Protein AF-A0A4V6IMB2-F1 (afdb_monomer_lite)

Sequence (142 aa):
MDRNLMRKVILVVGMHRSGTSAITGTMVQLGLGAPLTLMPSNNENERGYWESLRISVLHDELLAAAGSSWRDWRAFDRTWHHSVCGNAFRTRAKLLFGEEFGEAELFCLQGPAPVSNHTFLGGGVRGNANRSSGRHSHPLAA

Radius of gyration: 23.19 Å; chains: 1; bounding box: 43×49×87 Å

Foldseek 3Di:
DDDPQPAAEDEQADPPPPCSQVVQVVVVVVPAFAFPAFAQDDPVGNPGGSAHPVQQVLVQVLQVVQVHGLADQDDRDPCCCVDPSVVVSVVVVVVSCCNTRPPGSYHYHHDDHHRNDDDPPPDDDDDDDDDDDDDDDDDDDD

pLDDT: mean 76.85, std 21.12, range [30.09, 95.75]

Secondary structure (DSSP, 8-state):
-------EEEEE--STTSSHHHHHHHHHHTT-B--SSBPPPBTTBTT--SSBHHHHHHHHHHHHHTT--TT--SPP-TTGGGSHHHHHHHHHHHHHHHHHHTT-SEEEEEPPPPP---------------------------

Organism: Methylocella tundrae (NCBI:txid227605)

Structure (mmCIF, N/CA/C/O backbone):
data_AF-A0A4V6IMB2-F1
#
_entry.id   AF-A0A4V6IMB2-F1
#
loop_
_atom_site.group_PDB
_atom_site.id
_atom_site.type_symbol
_atom_site.label_atom_id
_atom_site.label_alt_id
_atom_site.label_comp_id
_atom_site.label_asym_id
_atom_site.label_entity_id
_atom_site.label_seq_id
_atom_site.pdbx_PDB_ins_code
_atom_site.Cartn_x
_atom_site.Cartn_y
_atom_site.Cartn_z
_atom_site.occupancy
_atom_site.B_iso_or_equiv
_atom_site.auth_seq_id
_atom_site.auth_comp_id
_atom_site.auth_asym_id
_atom_site.auth_atom_id
_atom_site.pdbx_PDB_model_num
ATOM 1 N N . MET A 1 1 ? 10.986 -9.439 28.735 1.00 36.31 1 MET A N 1
ATOM 2 C CA . MET A 1 1 ? 10.557 -10.492 27.791 1.00 36.31 1 MET A CA 1
ATOM 3 C C . MET A 1 1 ? 10.454 -9.849 26.423 1.00 36.31 1 MET A C 1
ATOM 5 O O . MET A 1 1 ? 9.470 -9.175 26.156 1.00 36.31 1 MET A O 1
ATOM 9 N N . ASP A 1 2 ? 11.505 -9.971 25.618 1.00 44.59 2 ASP A N 1
ATOM 10 C CA . ASP A 1 2 ? 11.549 -9.413 24.268 1.00 44.59 2 ASP A CA 1
ATOM 11 C C . ASP A 1 2 ? 10.860 -10.398 23.318 1.00 44.59 2 ASP A C 1
ATOM 13 O O . ASP A 1 2 ? 11.416 -11.424 22.918 1.00 44.59 2 ASP A O 1
ATOM 17 N N . ARG A 1 3 ? 9.566 -10.174 23.090 1.00 48.72 3 ARG A N 1
ATOM 18 C CA . ARG A 1 3 ? 8.792 -10.955 22.133 1.00 48.72 3 ARG A CA 1
ATOM 19 C C . ARG A 1 3 ? 9.125 -10.347 20.780 1.00 48.72 3 ARG A C 1
ATOM 21 O O . ARG A 1 3 ? 8.660 -9.252 20.495 1.00 48.72 3 ARG A O 1
ATOM 28 N N . ASN A 1 4 ? 9.921 -11.047 19.972 1.00 48.88 4 ASN A N 1
ATOM 29 C CA . ASN A 1 4 ? 10.115 -10.729 18.558 1.00 48.88 4 ASN A CA 1
ATOM 30 C C . ASN A 1 4 ? 8.742 -10.797 17.869 1.00 48.88 4 ASN A C 1
ATOM 32 O O . ASN A 1 4 ? 8.267 -11.858 17.457 1.00 48.88 4 ASN A O 1
ATOM 36 N N . LEU A 1 5 ? 8.035 -9.675 17.912 1.00 56.56 5 LEU A N 1
ATOM 37 C CA . LEU A 1 5 ? 6.632 -9.560 17.581 1.00 56.56 5 LEU A CA 1
ATOM 38 C C . LEU A 1 5 ? 6.529 -9.520 16.067 1.00 56.56 5 LEU A C 1
ATOM 40 O O . LEU A 1 5 ? 6.642 -8.478 15.426 1.00 56.56 5 LEU A O 1
ATOM 44 N N . MET A 1 6 ? 6.343 -10.703 15.492 1.00 73.31 6 MET A N 1
ATOM 45 C CA . MET A 1 6 ? 5.937 -10.851 14.103 1.00 73.31 6 MET A CA 1
ATOM 46 C C . MET A 1 6 ? 4.593 -10.133 13.932 1.00 73.31 6 MET A C 1
ATOM 48 O O . MET A 1 6 ? 3.544 -10.693 14.256 1.00 73.31 6 MET A O 1
ATOM 52 N N . ARG A 1 7 ? 4.633 -8.877 13.469 1.00 84.44 7 ARG A N 1
ATOM 53 C CA . ARG A 1 7 ? 3.434 -8.099 13.140 1.00 84.44 7 ARG A CA 1
ATOM 54 C C . ARG A 1 7 ? 2.657 -8.824 12.045 1.00 84.44 7 ARG A C 1
ATOM 56 O O . ARG A 1 7 ? 3.244 -9.287 11.064 1.00 84.44 7 ARG A O 1
ATOM 63 N N . LYS A 1 8 ? 1.343 -8.941 12.219 1.00 89.75 8 LYS A N 1
ATOM 64 C CA . LYS A 1 8 ? 0.457 -9.620 11.267 1.00 89.75 8 LYS A CA 1
ATOM 65 C C . LYS A 1 8 ? -0.288 -8.590 10.428 1.00 89.75 8 LYS A C 1
ATOM 67 O O . LYS A 1 8 ? -0.763 -7.585 10.946 1.00 89.75 8 LYS A O 1
ATOM 72 N N . VAL A 1 9 ? -0.429 -8.882 9.140 1.00 90.31 9 VAL A N 1
ATOM 73 C CA . VAL A 1 9 ? -1.213 -8.071 8.207 1.00 90.31 9 VAL A CA 1
ATOM 74 C C . VAL A 1 9 ? -2.356 -8.901 7.641 1.00 90.31 9 VAL A C 1
ATOM 76 O O . VAL A 1 9 ? -2.150 -10.044 7.230 1.00 90.31 9 VAL A O 1
ATOM 79 N N . ILE A 1 10 ? -3.552 -8.319 7.597 1.00 90.44 10 ILE A N 1
ATOM 80 C CA . ILE A 1 10 ? -4.631 -8.799 6.737 1.00 90.44 10 ILE A CA 1
ATOM 81 C C . ILE A 1 10 ? -4.583 -7.979 5.454 1.00 90.44 10 ILE A C 1
ATOM 83 O O . ILE A 1 10 ? -4.813 -6.771 5.468 1.00 90.44 10 ILE A O 1
ATOM 87 N N . LEU A 1 11 ? -4.243 -8.639 4.350 1.00 90.06 11 LEU A N 1
ATOM 88 C CA . LEU A 1 11 ? -4.208 -8.017 3.035 1.00 90.06 11 LEU A CA 1
ATOM 89 C C . LEU A 1 11 ? -5.543 -8.260 2.324 1.00 90.06 11 LEU A C 1
ATOM 91 O O . LEU A 1 11 ? -5.892 -9.400 2.020 1.00 90.06 11 LEU A O 1
ATOM 95 N N . VAL A 1 12 ? -6.271 -7.183 2.044 1.00 88.81 12 VAL A N 1
ATOM 96 C CA . VAL A 1 12 ? -7.528 -7.212 1.291 1.00 88.81 12 VAL A CA 1
ATOM 97 C C . VAL A 1 12 ? -7.224 -6.801 -0.146 1.00 88.81 12 VAL A C 1
ATOM 99 O O . VAL A 1 12 ? -6.946 -5.634 -0.409 1.00 88.81 12 VAL A O 1
ATOM 102 N N . VAL A 1 13 ? -7.259 -7.757 -1.078 1.00 85.56 13 VAL A N 1
ATOM 103 C CA . VAL A 1 13 ? -6.995 -7.524 -2.510 1.00 85.56 13 VAL A CA 1
ATOM 104 C C . VAL A 1 13 ? -8.238 -7.856 -3.320 1.00 85.56 13 VAL A C 1
ATOM 106 O O . VAL A 1 13 ? -8.881 -8.880 -3.096 1.00 85.56 13 VAL A O 1
ATOM 109 N N . GLY A 1 14 ? -8.558 -7.011 -4.291 1.00 78.06 14 GLY A N 1
ATOM 110 C CA . GLY A 1 14 ? -9.627 -7.248 -5.251 1.00 78.06 14 GLY A CA 1
ATOM 111 C C . GLY A 1 14 ? -9.602 -6.201 -6.356 1.00 78.06 14 GLY A C 1
ATOM 112 O O . GLY A 1 14 ? -9.015 -5.132 -6.197 1.00 78.06 14 GLY A O 1
ATOM 113 N N . MET A 1 15 ? -10.211 -6.522 -7.495 1.00 74.31 15 MET A N 1
ATOM 114 C CA . MET A 1 15 ? -10.398 -5.551 -8.575 1.00 74.31 15 MET A CA 1
ATOM 115 C C . MET A 1 15 ? -11.463 -4.513 -8.189 1.00 74.31 15 MET A C 1
ATOM 117 O O . MET A 1 15 ? -12.284 -4.758 -7.304 1.00 74.31 15 MET A O 1
ATOM 121 N N . HIS A 1 16 ? -11.455 -3.355 -8.860 1.00 67.75 16 HIS A N 1
ATOM 122 C CA . HIS A 1 16 ? -12.421 -2.271 -8.646 1.00 67.75 16 HIS A CA 1
ATOM 123 C C . HIS A 1 16 ? -13.841 -2.793 -8.387 1.00 67.75 16 HIS A C 1
ATOM 125 O O . HIS A 1 16 ? -14.348 -3.637 -9.123 1.00 67.75 16 HIS A O 1
ATOM 131 N N . ARG A 1 17 ? -14.497 -2.232 -7.361 1.00 66.94 17 ARG A N 1
ATOM 132 C CA . ARG A 1 17 ? -15.910 -2.489 -7.023 1.00 66.94 17 ARG A CA 1
ATOM 133 C C . ARG A 1 17 ? -16.203 -3.903 -6.500 1.00 66.94 17 ARG A C 1
ATOM 135 O O . ARG A 1 17 ? -17.368 -4.254 -6.362 1.00 66.94 17 ARG A O 1
ATOM 142 N N . SER A 1 18 ? -15.191 -4.673 -6.101 1.00 75.88 18 SER A N 1
ATOM 143 C CA . SER A 1 18 ? -15.370 -5.986 -5.457 1.00 75.88 18 SER A CA 1
ATOM 144 C C . SER A 1 18 ? -15.736 -5.923 -3.963 1.00 75.88 18 SER A C 1
ATOM 146 O O . SER A 1 18 ? -15.676 -6.938 -3.274 1.00 75.88 18 SER A O 1
ATOM 148 N N . GLY A 1 19 ? -16.057 -4.740 -3.426 1.00 81.50 19 GLY A N 1
ATOM 149 C CA . GLY A 1 19 ? -16.379 -4.554 -2.005 1.00 81.50 19 GLY A CA 1
ATOM 150 C C . GLY A 1 19 ? -15.170 -4.518 -1.060 1.00 81.50 19 GLY A C 1
ATOM 151 O O . GLY A 1 19 ? -15.361 -4.534 0.154 1.00 81.50 19 GLY A O 1
ATOM 152 N N . THR A 1 20 ? -13.939 -4.423 -1.579 1.00 86.25 20 THR A N 1
ATOM 153 C CA . THR A 1 20 ? -12.705 -4.362 -0.768 1.00 86.25 20 THR A CA 1
ATOM 154 C C . THR A 1 20 ? -12.746 -3.243 0.270 1.00 86.25 20 THR A C 1
ATOM 156 O O . THR A 1 20 ? -12.459 -3.495 1.432 1.00 86.25 20 THR A O 1
ATOM 159 N N . SER A 1 21 ? -13.224 -2.051 -0.092 1.00 85.50 21 SER A N 1
ATOM 160 C CA . SER A 1 21 ? -13.339 -0.934 0.854 1.00 85.50 21 SER A CA 1
ATOM 161 C C . SER A 1 21 ? -14.367 -1.167 1.967 1.00 85.50 21 SER A C 1
ATOM 163 O O . SER A 1 21 ? -14.166 -0.684 3.077 1.00 85.50 21 SER A O 1
ATOM 165 N N . ALA A 1 22 ? -15.440 -1.928 1.719 1.00 87.62 22 ALA A N 1
ATOM 166 C CA . ALA A 1 22 ? -16.384 -2.296 2.778 1.00 87.62 22 ALA A CA 1
ATOM 167 C C . ALA A 1 22 ? -15.726 -3.263 3.773 1.00 87.62 22 ALA A C 1
ATOM 169 O O . ALA A 1 22 ? -15.792 -3.044 4.978 1.00 87.62 22 ALA A O 1
ATOM 170 N N . ILE A 1 23 ? -15.019 -4.277 3.263 1.00 89.38 23 ILE A N 1
ATOM 171 C CA . ILE A 1 23 ? -14.292 -5.258 4.080 1.00 89.38 23 ILE A CA 1
ATOM 172 C C . ILE A 1 23 ? -13.196 -4.575 4.905 1.00 89.38 23 ILE A C 1
ATOM 174 O O . ILE A 1 23 ? -13.134 -4.768 6.119 1.00 89.38 23 ILE A O 1
ATOM 178 N N . THR A 1 24 ? -12.356 -3.753 4.272 1.00 90.12 24 THR A N 1
ATOM 179 C CA . THR A 1 24 ? -11.285 -3.024 4.960 1.00 90.12 24 THR A CA 1
ATOM 180 C C . THR A 1 24 ? -11.856 -2.079 6.015 1.00 90.12 24 THR A C 1
ATOM 182 O O . THR A 1 24 ? -11.371 -2.075 7.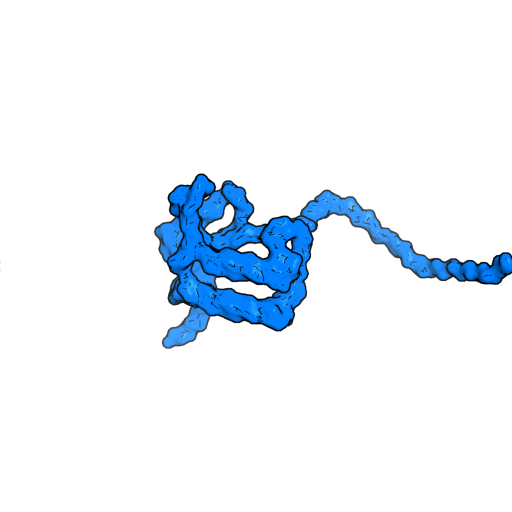144 1.00 90.12 24 THR A O 1
ATOM 185 N N . GLY A 1 25 ? -12.930 -1.348 5.700 1.00 88.38 25 GLY A N 1
ATOM 186 C CA . GLY A 1 25 ? -13.603 -0.480 6.666 1.00 88.38 25 GLY A CA 1
ATOM 187 C C . GLY A 1 25 ? -14.133 -1.241 7.881 1.00 88.38 25 GLY A C 1
ATOM 188 O O . GLY A 1 25 ? -13.897 -0.822 9.012 1.00 88.38 25 GLY A O 1
ATOM 189 N N . THR A 1 26 ? -14.780 -2.394 7.679 1.00 91.62 26 THR A N 1
ATOM 190 C CA . THR A 1 26 ? -15.236 -3.248 8.787 1.00 91.62 26 THR A CA 1
ATOM 191 C C . THR A 1 26 ? -14.069 -3.744 9.639 1.00 91.62 26 THR A C 1
ATOM 193 O O . THR A 1 26 ? -14.159 -3.719 10.861 1.00 91.62 26 THR A O 1
ATOM 196 N N . MET A 1 27 ? -12.953 -4.157 9.035 1.00 92.19 27 MET A N 1
ATOM 197 C CA . MET A 1 27 ? -11.772 -4.600 9.787 1.00 92.19 27 MET A CA 1
ATOM 198 C C . MET A 1 27 ? -11.193 -3.486 10.661 1.00 92.19 27 MET A C 1
ATOM 200 O O . MET A 1 27 ? -10.892 -3.720 11.831 1.00 92.19 27 MET A O 1
ATOM 204 N N . VAL A 1 28 ? -11.089 -2.271 10.125 1.00 90.12 28 VAL A N 1
ATOM 205 C CA . VAL A 1 28 ? -10.646 -1.103 10.897 1.00 90.12 28 VAL A CA 1
ATOM 206 C C . VAL A 1 28 ? -11.620 -0.807 12.041 1.00 90.12 28 VAL A C 1
ATOM 208 O O . VAL A 1 28 ? -11.194 -0.597 13.174 1.00 90.12 28 VAL A O 1
ATOM 211 N N . GLN A 1 29 ? -12.931 -0.882 11.794 1.00 90.50 29 GLN A N 1
ATOM 212 C CA . GLN A 1 29 ? -13.955 -0.718 12.836 1.00 90.50 29 GLN A CA 1
ATOM 213 C C . GLN A 1 29 ? -13.896 -1.799 13.927 1.00 90.50 29 GLN A C 1
ATOM 215 O O . GLN A 1 29 ? -14.248 -1.527 15.072 1.00 90.50 29 GLN A O 1
ATOM 220 N N . LEU A 1 30 ? -13.423 -3.005 13.600 1.00 92.94 30 LEU A N 1
ATOM 221 C CA . LEU A 1 30 ? -13.183 -4.091 14.556 1.00 92.94 30 LEU A CA 1
ATOM 222 C C . LEU A 1 30 ? -11.864 -3.938 15.339 1.00 92.94 30 LEU A C 1
ATOM 224 O O . LEU A 1 30 ? -11.529 -4.809 16.140 1.00 92.94 30 LEU A O 1
ATOM 228 N N . GLY A 1 31 ? -11.126 -2.842 15.137 1.00 90.56 31 GLY A N 1
ATOM 229 C CA . GLY A 1 31 ? -9.928 -2.501 15.904 1.00 90.56 31 GLY A CA 1
ATOM 230 C C . GLY A 1 31 ? -8.605 -2.884 15.242 1.00 90.56 31 GLY A C 1
ATOM 231 O O . GLY A 1 31 ? -7.569 -2.835 15.903 1.00 90.56 31 GLY A O 1
ATOM 232 N N . LEU A 1 32 ? -8.602 -3.262 13.958 1.00 92.94 32 LEU A N 1
ATOM 233 C CA . LEU A 1 32 ? -7.347 -3.428 13.225 1.00 92.94 32 LEU A CA 1
ATOM 234 C C . LEU A 1 32 ? -6.733 -2.063 12.906 1.00 92.94 32 LEU A C 1
ATOM 236 O O . LEU A 1 32 ? -7.438 -1.120 12.547 1.00 92.94 32 LEU A O 1
ATOM 240 N N . GLY A 1 33 ? -5.401 -1.983 12.974 1.00 91.62 33 GLY A N 1
ATOM 241 C CA . GLY A 1 33 ? -4.670 -0.790 12.554 1.00 91.62 33 GLY A CA 1
ATOM 242 C C . GLY A 1 33 ? -4.959 -0.431 11.092 1.00 91.62 33 GLY A C 1
ATOM 243 O O . GLY A 1 33 ? -5.005 -1.313 10.229 1.00 91.62 33 GLY A O 1
ATOM 244 N N . ALA A 1 34 ? -5.138 0.862 10.830 1.00 91.25 34 ALA A N 1
ATOM 245 C CA . ALA A 1 34 ? -5.292 1.442 9.499 1.00 91.25 34 ALA A CA 1
ATOM 246 C C . ALA A 1 34 ? -4.026 2.229 9.113 1.00 91.25 34 ALA A C 1
ATOM 248 O O . ALA A 1 34 ? -3.273 2.622 10.009 1.00 91.25 34 ALA A O 1
ATOM 249 N N . PRO A 1 35 ? -3.795 2.492 7.815 1.00 91.50 35 PRO A N 1
ATOM 250 C CA . PRO A 1 35 ? -2.723 3.387 7.406 1.00 91.50 35 PRO A CA 1
ATOM 251 C C . PRO A 1 35 ? -2.919 4.809 7.940 1.00 91.50 35 PRO A C 1
ATOM 253 O O . PRO A 1 35 ? -4.040 5.321 7.939 1.00 91.50 35 PRO A O 1
ATOM 256 N N . LEU A 1 36 ? -1.824 5.473 8.314 1.00 92.19 36 LEU A N 1
ATOM 257 C CA . LEU A 1 36 ? -1.840 6.889 8.697 1.00 92.19 36 LEU A CA 1
ATOM 258 C C . LEU A 1 36 ? -2.191 7.811 7.521 1.00 92.19 36 LEU A C 1
ATOM 260 O O . LEU A 1 36 ? -2.844 8.834 7.722 1.00 92.19 36 LEU A O 1
ATOM 264 N N . THR A 1 37 ? -1.783 7.451 6.299 1.00 92.31 37 THR A N 1
ATOM 265 C CA . THR A 1 37 ? -1.980 8.287 5.109 1.00 92.31 37 THR A CA 1
ATOM 266 C C . THR A 1 37 ? -2.985 7.652 4.150 1.00 92.31 37 THR A C 1
ATOM 268 O O . THR A 1 37 ? -2.615 7.042 3.144 1.00 92.31 37 THR A O 1
ATOM 271 N N . LEU A 1 38 ? -4.277 7.801 4.449 1.00 90.56 38 LEU A N 1
ATOM 272 C CA . LEU A 1 38 ? -5.352 7.299 3.589 1.00 90.56 38 LEU A CA 1
ATOM 273 C C . LEU A 1 38 ? -5.447 8.063 2.260 1.00 90.56 38 LEU A C 1
ATOM 275 O O . LEU A 1 38 ? -5.245 9.278 2.196 1.00 90.56 38 LEU A O 1
ATOM 279 N N . MET A 1 39 ? -5.793 7.345 1.194 1.00 88.00 39 MET A N 1
ATOM 280 C CA . MET A 1 39 ? -6.059 7.929 -0.115 1.00 88.00 39 MET A CA 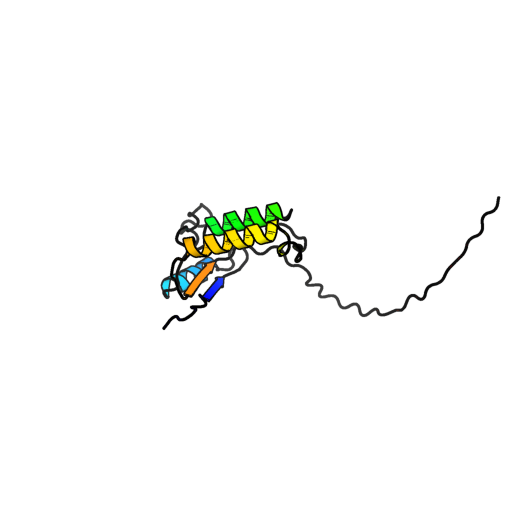1
ATOM 281 C C . MET A 1 39 ? -7.339 8.784 -0.076 1.00 88.00 39 MET A C 1
ATOM 283 O O . MET A 1 39 ? -8.386 8.314 0.389 1.00 88.00 39 MET A O 1
ATOM 287 N N . PRO A 1 40 ? -7.277 10.041 -0.561 1.00 85.19 40 PRO A N 1
ATOM 288 C CA . PRO A 1 40 ? -8.399 10.966 -0.480 1.00 85.19 40 PRO A CA 1
ATOM 289 C C . PRO A 1 40 ? -9.610 10.484 -1.284 1.00 85.19 40 PRO A C 1
ATOM 291 O O . PRO A 1 40 ? -9.493 9.749 -2.265 1.00 85.19 40 PRO A O 1
ATOM 294 N N . SER A 1 41 ? -10.789 10.947 -0.877 1.00 87.00 41 SER A N 1
ATOM 295 C CA . SER A 1 41 ? -12.027 10.793 -1.640 1.00 87.00 41 SER A CA 1
ATOM 296 C C . SER A 1 41 ? -11.935 11.454 -3.013 1.00 87.00 41 SER A C 1
ATOM 298 O O . SER A 1 41 ? -11.286 12.486 -3.183 1.00 87.00 41 SER A O 1
ATOM 300 N N . ASN A 1 42 ? -12.650 10.891 -3.981 1.00 83.81 42 ASN A N 1
ATOM 301 C CA . ASN A 1 42 ? -12.826 11.460 -5.313 1.00 83.81 42 ASN A CA 1
ATOM 302 C C . ASN A 1 42 ? -14.266 11.222 -5.795 1.00 83.81 42 ASN A C 1
ATOM 304 O O . ASN A 1 42 ? -15.065 10.617 -5.084 1.00 83.81 42 ASN A O 1
ATOM 308 N N . ASN A 1 43 ? -14.594 11.660 -7.012 1.00 81.31 43 ASN A N 1
ATOM 309 C CA . ASN A 1 43 ? -15.943 11.509 -7.576 1.00 81.31 43 ASN A CA 1
ATOM 310 C C . ASN A 1 43 ? -16.405 10.043 -7.697 1.00 81.31 43 ASN A C 1
ATOM 312 O O . ASN A 1 43 ? -17.598 9.787 -7.810 1.00 81.31 43 ASN A O 1
ATOM 316 N N . GLU A 1 44 ? -15.484 9.075 -7.693 1.00 77.00 44 GLU A N 1
ATOM 317 C CA . GLU A 1 44 ? -15.824 7.648 -7.737 1.00 77.00 44 GLU A CA 1
ATOM 318 C C . GLU A 1 44 ? -16.086 7.057 -6.345 1.00 77.00 44 GLU A C 1
ATOM 320 O O . GLU A 1 44 ? -16.754 6.028 -6.221 1.00 77.00 44 GLU A O 1
ATOM 325 N N . ASN A 1 45 ? -15.568 7.697 -5.293 1.00 75.12 45 ASN A N 1
ATOM 326 C CA . ASN A 1 45 ? -15.754 7.295 -3.908 1.00 75.12 45 ASN A CA 1
ATOM 327 C C . ASN A 1 45 ? -15.717 8.514 -2.978 1.00 75.12 45 ASN A C 1
ATOM 329 O O . ASN A 1 45 ? -14.678 8.890 -2.425 1.00 75.12 45 ASN A O 1
ATOM 333 N N . GLU A 1 46 ? -16.892 9.100 -2.777 1.00 76.56 46 GLU A N 1
ATOM 334 C CA . GLU A 1 46 ? -17.097 10.286 -1.941 1.00 76.56 46 GLU A CA 1
ATOM 335 C C . GLU A 1 46 ? -16.751 10.047 -0.463 1.00 76.56 46 GLU A C 1
ATOM 337 O O . GLU A 1 46 ? -16.440 10.988 0.259 1.00 76.56 46 GLU A O 1
ATOM 342 N N . ARG A 1 47 ? -16.765 8.788 -0.002 1.00 74.75 47 ARG A N 1
ATOM 343 C CA . ARG A 1 47 ? -16.439 8.427 1.388 1.00 74.75 47 ARG A CA 1
ATOM 344 C C . ARG A 1 47 ? -14.940 8.260 1.640 1.00 74.75 47 ARG A C 1
ATOM 346 O O . ARG A 1 47 ? -14.550 8.046 2.784 1.00 74.75 47 ARG A O 1
ATOM 353 N N . GLY A 1 48 ? -14.113 8.354 0.600 1.00 76.56 48 GLY A N 1
ATOM 354 C CA . GLY A 1 48 ? -12.681 8.096 0.705 1.00 76.56 48 GLY A CA 1
ATOM 355 C C . GLY A 1 48 ? -12.340 6.611 0.677 1.00 76.56 48 GLY A C 1
ATOM 356 O O . GLY A 1 48 ? -13.204 5.734 0.770 1.00 76.56 48 GLY A O 1
ATOM 357 N N . TYR A 1 49 ? -11.055 6.326 0.500 1.00 83.12 49 TYR A N 1
ATOM 358 C CA . TYR A 1 49 ? -10.542 4.966 0.396 1.00 83.12 49 TYR A CA 1
ATOM 359 C C . TYR A 1 49 ? -9.824 4.571 1.685 1.00 83.12 49 TYR A C 1
ATOM 361 O O . TYR A 1 49 ? -9.177 5.388 2.331 1.00 83.12 49 TYR A O 1
ATOM 369 N N . TRP A 1 50 ? -9.881 3.283 2.022 1.00 86.56 50 TRP A N 1
ATOM 370 C CA . TRP A 1 50 ? -9.105 2.709 3.128 1.00 86.56 50 TRP A CA 1
ATOM 371 C C . TRP A 1 50 ? -7.686 2.282 2.715 1.00 86.56 50 TRP A C 1
ATOM 373 O O . TRP A 1 50 ? -6.987 1.591 3.455 1.00 86.56 50 TRP A O 1
ATOM 383 N N . GLU A 1 51 ? -7.275 2.650 1.506 1.00 85.75 51 GLU A N 1
ATOM 384 C CA . GLU A 1 51 ? -5.961 2.352 0.951 1.00 85.75 51 GLU A CA 1
ATOM 385 C C . GLU A 1 51 ? -4.945 3.417 1.367 1.00 85.75 51 GLU A C 1
ATOM 387 O O . GLU A 1 51 ? -5.280 4.597 1.459 1.00 85.75 51 GLU A O 1
ATOM 392 N N . SER A 1 52 ? -3.699 3.004 1.607 1.00 90.88 52 SER A N 1
ATOM 393 C CA . SER A 1 52 ? -2.602 3.937 1.874 1.00 90.88 52 SER A CA 1
ATOM 394 C C . SER A 1 52 ? -2.132 4.576 0.574 1.00 90.88 52 SER A C 1
ATOM 396 O O . SER A 1 52 ? -1.576 3.887 -0.281 1.00 90.88 52 SER A O 1
ATOM 398 N N . LEU A 1 53 ? -2.254 5.901 0.465 1.00 91.31 53 LEU A N 1
ATOM 399 C CA . LEU A 1 53 ? -1.786 6.651 -0.703 1.00 91.31 53 LEU A CA 1
ATOM 400 C C . LEU A 1 53 ? -0.295 6.410 -0.966 1.00 91.31 53 LEU A C 1
ATOM 402 O O . LEU A 1 53 ? 0.131 6.233 -2.106 1.00 91.31 53 LEU A O 1
ATOM 406 N N . ARG A 1 54 ? 0.512 6.389 0.099 1.00 93.88 54 ARG A N 1
ATOM 407 C CA . ARG A 1 54 ? 1.968 6.249 -0.011 1.00 93.88 54 ARG A CA 1
ATOM 408 C C . ARG A 1 54 ? 2.364 4.857 -0.496 1.00 93.88 54 ARG A C 1
ATOM 410 O O . ARG A 1 54 ? 3.316 4.733 -1.265 1.00 93.88 54 ARG A O 1
ATOM 417 N N . ILE A 1 55 ? 1.643 3.818 -0.069 1.00 92.44 55 ILE A N 1
ATOM 418 C CA . ILE A 1 55 ? 1.886 2.445 -0.532 1.00 92.44 55 ILE A CA 1
ATOM 419 C C . ILE A 1 55 ? 1.462 2.291 -1.993 1.00 92.44 55 ILE A C 1
ATOM 421 O O . ILE A 1 55 ? 2.211 1.680 -2.754 1.00 92.44 55 ILE A O 1
ATOM 425 N N . SER A 1 56 ? 0.333 2.876 -2.406 1.00 90.81 56 SER A N 1
ATOM 426 C CA . SER A 1 56 ? -0.090 2.867 -3.814 1.00 90.81 56 SER A CA 1
ATOM 427 C C . SER A 1 56 ? 0.953 3.538 -4.712 1.00 90.81 56 SER A C 1
ATOM 429 O O . SER A 1 56 ? 1.370 2.949 -5.705 1.00 90.81 56 SER A O 1
ATOM 431 N N . VAL A 1 57 ? 1.467 4.710 -4.315 1.00 93.75 57 VAL A N 1
ATOM 432 C CA . VAL A 1 57 ? 2.536 5.412 -5.051 1.00 93.75 57 VAL A CA 1
ATOM 433 C C . VAL A 1 57 ? 3.806 4.562 -5.144 1.00 93.75 57 VAL A C 1
ATOM 435 O O . VAL A 1 57 ? 4.362 4.401 -6.228 1.00 93.75 57 VAL A O 1
ATOM 438 N N . LEU A 1 58 ? 4.255 3.962 -4.033 1.00 94.88 58 LEU A N 1
ATOM 439 C CA . LEU A 1 58 ? 5.439 3.096 -4.040 1.00 94.88 58 LEU A CA 1
ATOM 440 C C . LEU A 1 58 ? 5.252 1.871 -4.950 1.00 94.88 58 LEU A C 1
ATOM 442 O O . LEU A 1 58 ? 6.209 1.425 -5.583 1.00 94.88 58 LEU A O 1
ATOM 446 N N . HIS A 1 59 ? 4.041 1.313 -5.005 1.00 92.69 59 HIS A N 1
ATOM 447 C CA . HIS A 1 59 ? 3.717 0.189 -5.876 1.00 92.69 59 HIS A CA 1
ATOM 448 C C . HIS A 1 59 ? 3.780 0.573 -7.358 1.00 92.69 59 HIS A C 1
ATOM 450 O O . HIS A 1 59 ? 4.389 -0.155 -8.142 1.00 92.69 59 HIS A O 1
ATOM 456 N N . ASP A 1 60 ? 3.228 1.726 -7.734 1.00 93.25 60 ASP A N 1
ATOM 457 C CA . ASP A 1 60 ? 3.302 2.220 -9.111 1.00 93.25 60 ASP A CA 1
ATOM 458 C C . ASP A 1 60 ? 4.753 2.502 -9.535 1.00 93.25 60 ASP A C 1
ATOM 460 O O . ASP A 1 60 ? 5.168 2.099 -10.624 1.00 93.25 60 ASP A O 1
ATOM 464 N N . GLU A 1 61 ? 5.563 3.107 -8.659 1.00 95.31 61 GLU A N 1
ATOM 465 C CA . GLU A 1 61 ? 7.001 3.296 -8.894 1.00 95.31 61 GLU A CA 1
ATOM 466 C C . GLU A 1 61 ? 7.746 1.967 -9.082 1.00 95.31 61 GLU A C 1
ATOM 468 O O . GLU A 1 61 ? 8.615 1.858 -9.949 1.00 95.31 61 GLU A O 1
ATOM 473 N N . LEU A 1 62 ? 7.419 0.956 -8.270 1.00 94.38 62 LEU A N 1
ATOM 474 C CA . LEU A 1 62 ? 8.018 -0.375 -8.354 1.00 94.38 62 LEU A CA 1
ATOM 475 C C . LEU A 1 62 ? 7.721 -1.013 -9.709 1.00 94.38 62 LEU A C 1
ATOM 477 O O . LEU A 1 62 ? 8.634 -1.503 -10.373 1.00 94.38 62 LEU A O 1
ATOM 481 N N . LEU A 1 63 ? 6.453 -1.002 -10.123 1.00 92.81 63 LEU A N 1
ATOM 482 C CA . LEU A 1 63 ? 6.042 -1.578 -11.400 1.00 92.81 63 LEU A CA 1
ATOM 483 C C . LEU A 1 63 ? 6.696 -0.842 -12.571 1.00 92.81 63 LEU A C 1
ATOM 485 O O . LEU A 1 63 ? 7.230 -1.496 -13.466 1.00 92.81 63 LEU A O 1
ATOM 489 N N . ALA A 1 64 ? 6.749 0.490 -12.524 1.00 94.00 64 ALA A N 1
ATOM 490 C CA . ALA A 1 64 ? 7.428 1.290 -13.537 1.00 94.00 64 ALA A CA 1
ATOM 491 C C . ALA A 1 64 ? 8.929 0.960 -13.624 1.00 94.00 64 ALA A C 1
ATOM 493 O O . ALA A 1 64 ? 9.461 0.783 -14.720 1.00 94.00 64 ALA A O 1
ATOM 494 N N . ALA A 1 65 ? 9.610 0.797 -12.484 1.00 94.12 65 ALA A N 1
ATOM 495 C CA . ALA A 1 65 ? 11.020 0.400 -12.433 1.00 94.12 65 ALA A CA 1
ATOM 496 C C . ALA A 1 65 ? 11.269 -1.032 -12.944 1.00 94.12 65 ALA A C 1
ATOM 498 O O . ALA A 1 65 ? 12.371 -1.356 -13.392 1.00 94.12 65 ALA A O 1
ATOM 499 N N . ALA A 1 66 ? 10.249 -1.886 -12.903 1.00 93.44 66 ALA A N 1
ATOM 500 C CA . ALA A 1 66 ? 10.256 -3.208 -13.517 1.00 93.44 66 ALA A CA 1
ATOM 501 C C . ALA A 1 66 ? 9.843 -3.197 -15.003 1.00 93.44 66 ALA A C 1
ATOM 503 O O . ALA A 1 66 ? 9.764 -4.257 -15.619 1.00 93.44 66 ALA A O 1
ATOM 504 N N . GLY A 1 67 ? 9.584 -2.022 -15.590 1.00 92.69 67 GLY A N 1
ATOM 505 C CA . GLY A 1 67 ? 9.142 -1.889 -16.979 1.00 92.69 67 GLY A CA 1
ATOM 506 C C . GLY A 1 67 ? 7.704 -2.360 -17.213 1.00 92.69 67 GLY A C 1
ATOM 507 O O . GLY A 1 67 ? 7.374 -2.778 -18.321 1.00 92.69 67 GLY A O 1
ATOM 508 N N . SER A 1 68 ? 6.864 -2.321 -16.178 1.00 92.69 68 SER A N 1
ATOM 509 C CA . SER A 1 68 ? 5.477 -2.788 -16.194 1.00 92.69 68 SER A CA 1
ATOM 510 C C . SER A 1 68 ? 4.527 -1.736 -15.598 1.00 92.69 68 SER A C 1
ATOM 512 O O . SER A 1 68 ? 4.910 -0.609 -15.292 1.00 92.69 68 SER A O 1
ATOM 514 N N . SER A 1 69 ? 3.252 -2.085 -15.465 1.00 91.44 69 SER A N 1
ATOM 515 C CA . SER A 1 69 ? 2.229 -1.279 -14.795 1.00 91.44 69 SER A CA 1
ATOM 516 C C . SER A 1 69 ? 1.128 -2.195 -14.270 1.00 91.44 69 SER A C 1
ATOM 518 O O . SER A 1 69 ? 1.020 -3.342 -14.696 1.00 91.44 69 SER A O 1
ATOM 520 N N . TRP A 1 70 ? 0.257 -1.703 -13.389 1.00 86.00 70 TRP A N 1
ATOM 521 C CA . TRP A 1 70 ? -0.846 -2.523 -12.870 1.00 86.00 70 TRP A CA 1
ATOM 522 C C . TRP A 1 70 ? -1.840 -2.949 -13.968 1.00 86.00 70 TRP A C 1
ATOM 524 O O . TRP A 1 70 ? -2.550 -3.940 -13.816 1.00 86.00 70 TRP A O 1
ATOM 534 N N . ARG A 1 71 ? -1.872 -2.216 -15.092 1.00 86.25 71 ARG A N 1
ATOM 535 C CA . ARG A 1 71 ? -2.675 -2.527 -16.288 1.00 86.25 71 ARG A CA 1
ATOM 536 C C . ARG A 1 71 ? -1.986 -3.492 -17.245 1.00 86.25 71 ARG A C 1
ATOM 538 O O . ARG A 1 71 ? -2.572 -3.847 -18.266 1.00 86.25 71 ARG A O 1
ATOM 545 N N . ASP A 1 72 ? -0.741 -3.863 -16.970 1.00 86.81 72 ASP A N 1
ATOM 546 C CA . ASP A 1 72 ? -0.007 -4.781 -17.821 1.00 86.81 72 ASP A CA 1
ATOM 547 C C . ASP A 1 72 ? -0.627 -6.180 -17.732 1.00 86.81 72 ASP A C 1
ATOM 549 O O . ASP A 1 72 ? -0.945 -6.694 -16.656 1.00 86.81 72 ASP A O 1
ATOM 553 N N . TRP A 1 73 ? -0.840 -6.772 -18.901 1.00 85.06 73 TRP A N 1
ATOM 554 C CA . TRP A 1 73 ? -1.389 -8.115 -19.053 1.00 85.06 73 TRP A CA 1
ATOM 555 C C . TRP A 1 73 ? -0.294 -9.182 -19.025 1.00 85.06 73 TRP A C 1
ATOM 557 O O . TRP A 1 73 ? -0.589 -10.372 -18.898 1.00 85.06 73 TRP A O 1
ATOM 567 N N . ARG A 1 74 ? 0.968 -8.772 -19.198 1.00 87.06 74 ARG A N 1
ATOM 568 C CA . ARG A 1 74 ? 2.117 -9.669 -19.184 1.00 87.06 74 ARG A CA 1
ATOM 569 C C . ARG A 1 74 ? 2.382 -10.153 -17.767 1.00 87.06 74 ARG A C 1
ATOM 571 O O . ARG A 1 74 ? 2.184 -9.438 -16.788 1.00 87.06 74 ARG A O 1
ATOM 578 N N . ALA A 1 75 ? 2.897 -11.374 -17.673 1.00 85.31 75 ALA A N 1
ATOM 579 C CA . ALA A 1 75 ? 3.384 -11.887 -16.407 1.00 85.31 75 ALA A CA 1
ATOM 580 C C . ALA A 1 75 ? 4.522 -10.995 -15.891 1.00 85.31 75 ALA A C 1
ATOM 582 O O . ALA A 1 75 ? 5.481 -10.718 -16.613 1.00 85.31 75 ALA A O 1
ATOM 583 N N . PHE A 1 76 ? 4.420 -10.585 -14.629 1.00 86.88 76 PHE A N 1
ATOM 584 C CA . PHE A 1 76 ? 5.497 -9.875 -13.956 1.00 86.88 76 PHE A CA 1
ATOM 585 C C . PHE A 1 76 ? 6.715 -10.794 -13.808 1.00 86.88 76 PHE A C 1
ATOM 587 O O . PHE A 1 76 ? 6.580 -11.943 -13.369 1.00 86.88 76 PHE A O 1
ATOM 594 N N . ASP A 1 77 ? 7.907 -10.295 -14.148 1.00 88.50 77 ASP A N 1
ATOM 595 C CA . ASP A 1 77 ? 9.143 -11.060 -13.997 1.00 88.50 77 ASP A CA 1
ATOM 596 C C . ASP A 1 77 ? 9.411 -11.332 -12.516 1.00 88.50 77 ASP A C 1
ATOM 598 O O . ASP A 1 77 ? 9.880 -10.487 -11.747 1.00 88.50 77 ASP A O 1
ATOM 602 N N . ARG A 1 78 ? 9.138 -12.574 -12.118 1.00 86.56 78 ARG A N 1
ATOM 603 C CA . ARG A 1 78 ? 9.339 -13.024 -10.750 1.00 86.56 78 ARG A CA 1
ATOM 604 C C . ARG A 1 78 ? 10.795 -12.988 -10.336 1.00 86.56 78 ARG A C 1
ATOM 606 O O . ARG A 1 78 ? 11.006 -13.117 -9.152 1.00 86.56 78 ARG A O 1
ATOM 613 N N . THR A 1 79 ? 11.787 -12.832 -11.205 1.00 90.69 79 THR A N 1
ATOM 614 C CA . THR A 1 79 ? 13.198 -12.731 -10.798 1.00 90.69 79 THR A CA 1
ATOM 615 C C . THR A 1 79 ? 13.622 -11.301 -10.457 1.00 90.69 79 THR A C 1
ATOM 617 O O . THR A 1 79 ? 14.596 -11.115 -9.725 1.00 90.69 79 THR A O 1
ATOM 620 N N . TRP A 1 80 ? 12.839 -10.291 -10.861 1.00 92.19 80 TRP A N 1
ATOM 621 C CA . TRP A 1 80 ? 13.153 -8.872 -10.657 1.00 92.19 80 TRP A CA 1
ATOM 622 C C . TRP A 1 80 ? 13.379 -8.502 -9.183 1.00 92.19 80 TRP A C 1
ATOM 624 O O . TRP A 1 80 ? 14.232 -7.668 -8.874 1.00 92.19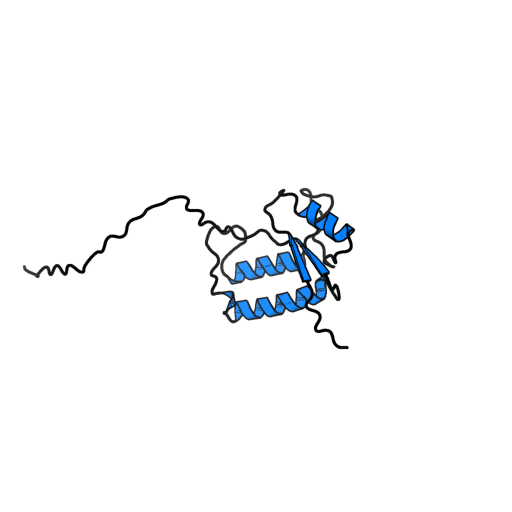 80 TRP A O 1
ATOM 634 N N . HIS A 1 81 ? 12.692 -9.168 -8.249 1.00 87.81 81 HIS A N 1
ATOM 635 C CA . HIS A 1 81 ? 12.853 -8.937 -6.807 1.00 87.81 81 HIS A CA 1
ATOM 636 C C . HIS A 1 81 ? 14.261 -9.246 -6.266 1.00 87.81 81 HIS A C 1
ATOM 638 O O . HIS A 1 81 ? 14.616 -8.749 -5.199 1.00 87.81 81 HIS A O 1
ATOM 644 N N . HIS A 1 82 ? 15.064 -10.039 -6.982 1.00 91.31 82 HIS A N 1
ATOM 645 C CA . HIS A 1 82 ? 16.458 -10.314 -6.627 1.00 91.31 82 HIS A CA 1
ATOM 646 C C . HIS A 1 82 ? 17.436 -9.253 -7.147 1.00 91.31 82 HIS A C 1
ATOM 648 O O . HIS A 1 82 ? 18.600 -9.246 -6.747 1.00 91.31 82 HIS A O 1
ATOM 654 N N . SER A 1 83 ? 16.987 -8.358 -8.029 1.00 94.00 83 SER A N 1
ATOM 655 C CA . SER A 1 83 ? 17.822 -7.279 -8.552 1.00 94.00 83 SER A CA 1
ATOM 656 C C . SER A 1 83 ? 18.190 -6.266 -7.462 1.00 94.00 83 SER A C 1
ATOM 658 O O . SER A 1 83 ? 17.545 -6.164 -6.415 1.00 94.00 83 SER A O 1
ATOM 660 N N . VAL A 1 84 ? 19.219 -5.456 -7.727 1.00 94.12 84 VAL A N 1
ATOM 661 C CA . VAL A 1 84 ? 19.589 -4.321 -6.863 1.00 94.12 84 VAL A CA 1
ATOM 662 C C . VAL A 1 84 ? 18.404 -3.366 -6.689 1.00 94.12 84 VAL A C 1
ATOM 664 O O . VAL A 1 84 ? 18.122 -2.927 -5.575 1.00 94.12 84 VAL A O 1
ATOM 667 N N . CYS A 1 85 ? 17.669 -3.104 -7.774 1.00 94.31 85 CYS A N 1
ATOM 668 C CA . CYS A 1 85 ? 16.483 -2.255 -7.753 1.00 94.31 85 CYS A CA 1
ATOM 669 C C . CYS A 1 85 ? 15.371 -2.868 -6.884 1.00 94.31 85 CYS A C 1
ATOM 671 O O . CYS A 1 85 ? 14.874 -2.213 -5.969 1.00 94.31 85 CYS A O 1
ATOM 673 N N . GLY A 1 86 ? 15.060 -4.153 -7.077 1.00 94.12 86 GLY A N 1
ATOM 674 C CA . GLY A 1 86 ? 14.068 -4.873 -6.275 1.00 94.12 86 GLY A CA 1
ATOM 675 C C . GLY A 1 86 ? 14.398 -4.883 -4.780 1.00 94.12 86 GLY A C 1
ATOM 676 O O . GLY A 1 86 ? 13.528 -4.624 -3.945 1.00 94.12 86 GLY A O 1
ATOM 677 N N . ASN A 1 87 ? 15.671 -5.076 -4.426 1.00 94.56 87 ASN A N 1
ATOM 678 C CA . ASN A 1 87 ? 16.126 -4.979 -3.039 1.00 94.56 87 ASN A CA 1
ATOM 679 C C . ASN A 1 87 ? 15.992 -3.560 -2.465 1.00 94.56 87 ASN A C 1
ATOM 681 O O . ASN A 1 87 ? 15.589 -3.411 -1.308 1.00 94.56 87 ASN A O 1
ATOM 685 N N . ALA A 1 88 ? 16.275 -2.518 -3.252 1.00 95.25 88 ALA A N 1
ATOM 686 C CA . ALA A 1 88 ? 16.070 -1.134 -2.829 1.00 95.25 88 ALA A CA 1
ATOM 687 C C . ALA A 1 88 ? 14.585 -0.850 -2.537 1.00 95.25 88 ALA A C 1
ATOM 689 O O . ALA A 1 88 ? 14.257 -0.308 -1.479 1.00 95.25 88 ALA A O 1
ATOM 690 N N . PHE A 1 89 ? 13.675 -1.297 -3.409 1.00 95.75 89 PHE A N 1
ATOM 691 C CA . PHE A 1 89 ? 12.231 -1.187 -3.180 1.00 95.75 89 PHE A CA 1
ATOM 692 C C . PHE A 1 89 ? 11.764 -1.985 -1.963 1.00 95.75 89 PHE A C 1
ATOM 694 O O . PHE A 1 89 ? 10.951 -1.486 -1.189 1.00 95.75 89 PHE A O 1
ATOM 701 N N . ARG A 1 90 ? 12.317 -3.179 -1.717 1.00 93.25 90 ARG A N 1
ATOM 702 C CA . ARG A 1 90 ? 12.025 -3.952 -0.500 1.00 93.25 90 ARG A CA 1
ATOM 703 C C . ARG A 1 90 ? 12.392 -3.181 0.767 1.00 93.25 90 ARG A C 1
ATOM 705 O O . ARG A 1 90 ? 11.639 -3.213 1.739 1.00 93.25 90 ARG A O 1
ATOM 712 N N . THR A 1 91 ? 13.539 -2.507 0.777 1.00 94.31 91 THR A N 1
ATOM 713 C CA . THR A 1 91 ? 13.961 -1.676 1.914 1.00 94.31 91 THR A CA 1
ATOM 714 C C . THR A 1 91 ? 13.029 -0.482 2.099 1.00 94.31 91 THR A C 1
ATOM 716 O O . THR A 1 91 ? 12.544 -0.266 3.208 1.00 94.31 91 THR A O 1
ATOM 719 N N . ARG A 1 92 ? 12.699 0.233 1.014 1.00 95.50 92 ARG A N 1
ATOM 720 C CA . ARG A 1 92 ? 11.739 1.351 1.041 1.00 95.50 92 ARG A CA 1
ATOM 721 C C . ARG A 1 92 ? 10.364 0.911 1.545 1.00 95.50 92 ARG A C 1
ATOM 723 O O . ARG A 1 92 ? 9.802 1.573 2.408 1.00 95.50 92 ARG A O 1
ATOM 730 N N . ALA A 1 93 ? 9.864 -0.231 1.076 1.00 92.56 93 ALA A N 1
ATOM 731 C CA . ALA A 1 93 ? 8.588 -0.785 1.514 1.00 92.56 93 ALA A CA 1
ATOM 732 C C . ALA A 1 93 ? 8.593 -1.064 3.020 1.00 92.56 93 ALA A C 1
ATOM 734 O O . ALA A 1 93 ? 7.677 -0.648 3.714 1.00 92.56 93 ALA A O 1
ATOM 735 N N . LYS A 1 94 ? 9.640 -1.708 3.553 1.00 91.31 94 LYS A N 1
ATOM 736 C CA . LYS A 1 94 ? 9.747 -1.981 4.998 1.00 91.31 94 LYS A CA 1
ATOM 737 C C . LYS A 1 94 ? 9.710 -0.717 5.851 1.00 91.31 94 LYS A C 1
ATOM 739 O O . LYS A 1 94 ? 9.032 -0.716 6.874 1.00 91.31 94 LYS A O 1
ATOM 744 N N . LEU A 1 95 ? 10.442 0.319 5.440 1.00 92.94 95 LEU A N 1
ATOM 745 C CA . LEU A 1 95 ? 10.441 1.611 6.126 1.00 92.94 95 LEU A CA 1
ATOM 746 C C . LEU A 1 95 ? 9.041 2.224 6.089 1.00 92.94 95 LEU A C 1
ATOM 748 O O . LEU A 1 95 ? 8.483 2.545 7.134 1.00 92.94 95 LEU A O 1
ATOM 752 N N . LEU A 1 96 ? 8.429 2.252 4.904 1.00 93.38 96 LEU A N 1
ATOM 753 C CA . LEU A 1 96 ? 7.091 2.792 4.718 1.00 93.38 96 LEU A CA 1
ATOM 754 C C . LEU A 1 96 ? 6.028 2.041 5.536 1.00 93.38 96 LEU A C 1
ATOM 756 O O . LEU A 1 96 ? 5.153 2.669 6.114 1.00 93.38 96 LEU A O 1
ATOM 760 N N . PHE A 1 97 ? 6.118 0.713 5.651 1.00 90.25 97 PHE A N 1
ATOM 761 C CA . PHE A 1 97 ? 5.238 -0.077 6.520 1.00 90.25 97 PHE A CA 1
ATOM 762 C C . PHE A 1 97 ? 5.399 0.272 8.007 1.00 90.25 97 PHE A C 1
ATOM 764 O O . PHE A 1 97 ? 4.437 0.173 8.765 1.00 90.25 97 PHE A O 1
ATOM 771 N N . GLY A 1 98 ? 6.607 0.635 8.445 1.00 89.94 98 GLY A N 1
ATOM 772 C CA . GLY A 1 98 ? 6.835 1.150 9.797 1.00 89.94 98 GLY A CA 1
ATOM 773 C C . GLY A 1 98 ? 6.177 2.513 9.999 1.00 89.94 98 GLY A C 1
ATOM 774 O O . GLY A 1 98 ? 5.490 2.717 10.992 1.00 89.94 98 GLY A O 1
ATOM 775 N N . GLU A 1 99 ? 6.327 3.409 9.027 1.00 92.31 99 GLU A N 1
ATOM 776 C CA . GLU A 1 99 ? 5.756 4.757 9.077 1.00 92.31 99 GLU A CA 1
ATOM 777 C C . GLU A 1 99 ? 4.223 4.757 8.999 1.00 92.31 99 GLU A C 1
ATOM 779 O O . GLU A 1 99 ? 3.581 5.494 9.733 1.00 92.31 99 GLU A O 1
ATOM 784 N N . GLU A 1 100 ? 3.626 3.928 8.139 1.00 92.12 100 GLU A N 1
ATOM 785 C CA . GLU A 1 100 ? 2.181 3.949 7.878 1.00 92.12 100 GLU A CA 1
ATOM 786 C C . GLU A 1 100 ? 1.347 3.211 8.926 1.00 92.12 100 GLU A C 1
ATOM 788 O O . GLU A 1 100 ? 0.173 3.530 9.076 1.00 92.12 100 GLU A O 1
ATOM 793 N N . PHE A 1 101 ? 1.911 2.226 9.629 1.00 89.81 101 PHE A N 1
ATOM 794 C CA . PHE A 1 101 ? 1.157 1.388 10.576 1.00 89.81 101 PHE A CA 1
ATOM 795 C C . PHE A 1 101 ? 1.705 1.424 12.007 1.00 89.81 101 PHE A C 1
ATOM 797 O O . PHE A 1 101 ? 1.121 0.804 12.898 1.00 89.81 101 PHE A O 1
ATOM 804 N N . GLY A 1 102 ? 2.814 2.136 12.239 1.00 85.31 102 GLY A N 1
ATOM 805 C CA . GLY A 1 102 ? 3.441 2.282 13.550 1.00 85.31 102 GLY A CA 1
ATOM 806 C C . GLY A 1 102 ? 3.636 0.947 14.275 1.00 85.31 102 GLY A C 1
ATOM 807 O O . GLY A 1 102 ? 4.052 -0.059 13.689 1.00 85.31 102 GLY A O 1
ATOM 808 N N . GLU A 1 103 ? 3.264 0.947 15.555 1.00 84.44 103 GLU A N 1
ATOM 809 C CA . GLU A 1 103 ? 3.398 -0.185 16.479 1.00 84.44 103 GLU A CA 1
ATOM 810 C C . GLU A 1 103 ? 2.209 -1.168 16.439 1.00 84.44 103 GLU A C 1
ATOM 812 O O . GLU A 1 103 ? 2.070 -2.009 17.327 1.00 84.44 103 GLU A O 1
ATOM 817 N N . ALA A 1 104 ? 1.322 -1.088 15.438 1.00 83.81 104 ALA A N 1
ATOM 818 C CA . ALA A 1 104 ? 0.177 -1.993 15.353 1.00 83.81 104 ALA A CA 1
ATOM 819 C C . ALA A 1 104 ? 0.631 -3.465 15.236 1.00 83.81 104 ALA A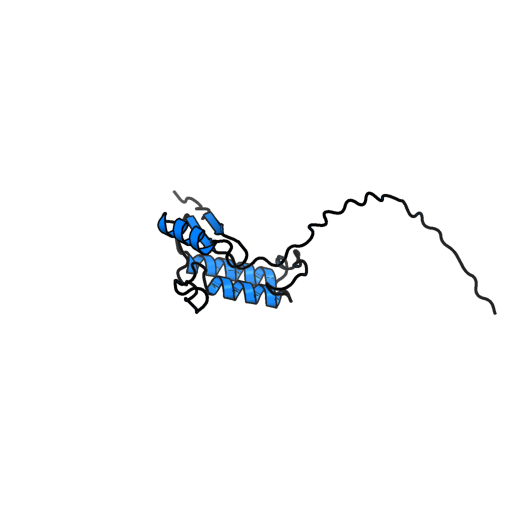 C 1
ATOM 821 O O . ALA A 1 104 ? 1.277 -3.859 14.261 1.00 83.81 104 ALA A O 1
ATOM 822 N N . GLU A 1 105 ? 0.259 -4.304 16.214 1.00 86.69 105 GLU A N 1
ATOM 823 C CA . GLU A 1 105 ? 0.577 -5.744 16.195 1.00 86.69 105 GLU A CA 1
ATOM 824 C C . GLU A 1 105 ? -0.231 -6.505 15.118 1.00 86.69 105 GLU A C 1
ATOM 826 O O . GLU A 1 105 ? 0.247 -7.500 14.560 1.00 86.69 105 GLU A O 1
ATOM 831 N N . LEU A 1 106 ? -1.441 -6.018 14.809 1.00 90.38 106 LEU A N 1
ATOM 832 C CA . LEU A 1 106 ? -2.331 -6.509 13.756 1.00 90.38 106 LEU A CA 1
ATOM 833 C C . LEU A 1 106 ? -2.957 -5.326 13.005 1.00 90.38 106 LEU A C 1
ATOM 835 O O . LEU A 1 106 ? -3.605 -4.469 13.609 1.00 90.38 106 LEU A O 1
ATOM 839 N N . PHE A 1 107 ? -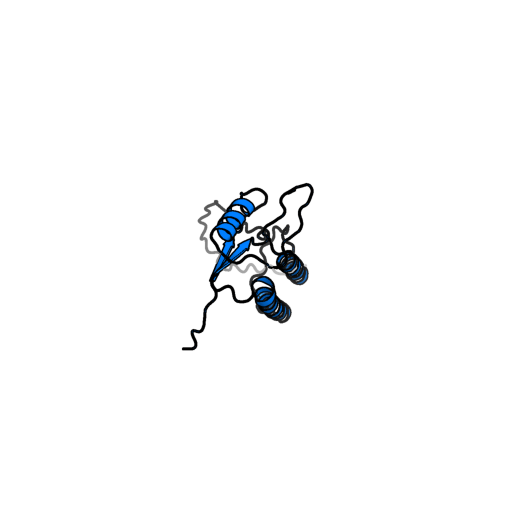2.802 -5.297 11.685 1.00 90.62 107 PHE A N 1
ATOM 840 C CA . PHE A 1 107 ? -3.330 -4.223 10.842 1.00 90.62 107 PHE A CA 1
ATOM 841 C C . PHE A 1 107 ? -3.936 -4.745 9.541 1.00 90.62 107 PHE A C 1
ATOM 843 O O . PHE A 1 107 ? -3.646 -5.858 9.095 1.00 90.62 107 PHE A O 1
ATOM 850 N N . CYS A 1 108 ? -4.801 -3.932 8.940 1.00 90.88 108 CYS A N 1
ATOM 851 C CA . CYS A 1 108 ? -5.414 -4.211 7.653 1.00 90.88 108 CYS A CA 1
ATOM 852 C C . CYS A 1 108 ? -4.804 -3.307 6.579 1.00 90.88 108 CYS A C 1
ATOM 854 O O . CYS A 1 108 ? -4.715 -2.094 6.752 1.00 90.88 108 CYS A O 1
ATOM 856 N N . LEU A 1 109 ? -4.429 -3.896 5.446 1.00 89.25 109 LEU A N 1
ATOM 857 C CA . LEU A 1 109 ? -3.988 -3.171 4.260 1.00 89.25 109 LEU A CA 1
ATOM 858 C C . LEU A 1 109 ? -4.935 -3.503 3.108 1.00 89.25 109 LEU A C 1
ATOM 860 O O . LEU A 1 109 ? -5.049 -4.665 2.714 1.00 89.25 109 LEU A O 1
ATOM 864 N N . GLN A 1 110 ? -5.592 -2.489 2.546 1.00 86.12 110 GLN A N 1
ATOM 865 C CA . GLN A 1 110 ? -6.171 -2.622 1.212 1.00 86.12 110 GLN A CA 1
ATOM 866 C C . GLN A 1 110 ? -5.010 -2.612 0.212 1.00 86.12 110 GLN A C 1
ATOM 868 O O . GLN A 1 110 ? -4.241 -1.654 0.166 1.00 86.12 110 GLN A O 1
ATOM 873 N N . GLY A 1 111 ? -4.828 -3.716 -0.508 1.00 77.50 111 GLY A N 1
ATOM 874 C CA . GLY A 1 111 ? -3.755 -3.850 -1.485 1.00 77.50 111 GLY A CA 1
ATOM 875 C C . GLY A 1 111 ? -4.085 -3.123 -2.792 1.00 77.50 111 GLY A C 1
ATOM 876 O O . GLY A 1 111 ? -5.265 -3.025 -3.142 1.00 77.50 111 GLY A O 1
ATOM 877 N N . PRO A 1 112 ? -3.062 -2.672 -3.537 1.00 71.62 112 PRO A N 1
ATOM 878 C CA . PRO A 1 112 ? -3.261 -2.137 -4.876 1.00 71.62 112 PRO A CA 1
ATOM 879 C C . PRO A 1 112 ? -3.793 -3.224 -5.823 1.00 71.62 112 PRO A C 1
ATOM 881 O O . PRO A 1 112 ? -3.692 -4.425 -5.543 1.00 71.62 112 PRO A O 1
ATOM 884 N N . ALA A 1 113 ? -4.354 -2.808 -6.963 1.00 69.12 113 ALA A N 1
ATOM 885 C CA . ALA A 1 113 ? -4.865 -3.740 -7.963 1.00 69.12 113 ALA A CA 1
ATOM 886 C C . ALA A 1 113 ? -3.763 -4.736 -8.388 1.00 69.12 113 ALA A C 1
ATOM 888 O O . ALA A 1 113 ? -2.642 -4.315 -8.695 1.00 69.12 113 ALA A O 1
ATOM 889 N N . PRO A 1 114 ? -4.049 -6.050 -8.406 1.00 66.00 114 PRO A N 1
ATOM 890 C CA . PRO A 1 114 ? -3.062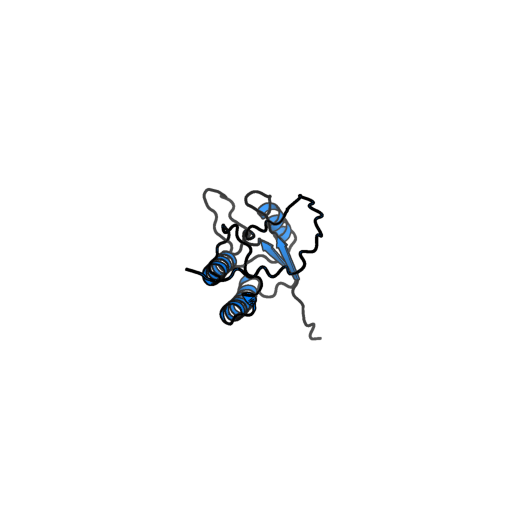 -7.037 -8.812 1.00 66.00 114 PRO A CA 1
ATOM 891 C C . PRO A 1 114 ? -2.730 -6.863 -10.298 1.00 66.00 114 PRO A C 1
ATOM 893 O O . PRO A 1 114 ? -3.624 -6.627 -11.112 1.00 66.00 114 PRO A O 1
ATOM 896 N N . VAL A 1 115 ? -1.456 -7.044 -10.659 1.00 63.84 115 VAL A N 1
ATOM 897 C CA . VAL A 1 115 ? -1.071 -7.261 -12.062 1.00 63.84 115 VAL A CA 1
ATOM 898 C C . VAL A 1 115 ? -1.845 -8.463 -12.605 1.00 63.84 115 VAL A C 1
ATOM 900 O O . VAL A 1 115 ? -2.033 -9.460 -11.897 1.00 63.84 115 VAL A O 1
ATOM 903 N N . SER A 1 116 ? -2.337 -8.365 -13.840 1.00 56.00 116 SER A N 1
ATOM 904 C CA . SER A 1 116 ? -3.176 -9.414 -14.419 1.00 56.00 116 SER A CA 1
ATOM 905 C C . SER A 1 116 ? -2.395 -10.722 -14.492 1.00 56.00 116 SER A C 1
ATOM 907 O O . SER A 1 116 ? -1.443 -10.858 -15.255 1.00 56.00 116 SER A O 1
ATOM 909 N N . ASN A 1 117 ? -2.807 -11.709 -13.701 1.00 47.12 117 ASN A N 1
ATOM 910 C CA . ASN A 1 117 ? -2.229 -13.040 -13.742 1.00 47.12 117 ASN A CA 1
ATOM 911 C C . ASN A 1 117 ? -3.145 -13.924 -14.594 1.00 47.12 117 ASN A C 1
ATOM 913 O O . ASN A 1 117 ? -4.098 -14.511 -14.087 1.00 47.12 117 ASN A O 1
ATOM 917 N N . HIS A 1 118 ? -2.880 -14.014 -15.898 1.00 45.78 118 HIS A N 1
ATOM 918 C CA . HIS A 1 118 ? -3.555 -14.987 -16.753 1.00 45.78 118 HIS A CA 1
ATOM 919 C C . HIS A 1 118 ? -2.578 -16.049 -17.249 1.00 45.78 118 HIS A C 1
ATOM 921 O O . HIS A 1 118 ? -1.941 -15.947 -18.290 1.00 45.78 118 HIS A O 1
ATOM 927 N N . THR A 1 119 ? -2.561 -17.166 -16.530 1.00 33.59 119 THR A N 1
ATOM 928 C CA . THR A 1 119 ? -2.669 -18.464 -17.196 1.00 33.59 119 THR A CA 1
ATOM 929 C C . THR A 1 119 ? -3.757 -19.255 -16.486 1.00 33.59 119 THR A C 1
ATOM 931 O O . THR A 1 119 ? -3.494 -20.137 -15.678 1.00 33.59 119 THR A O 1
ATOM 934 N N . PHE A 1 120 ? -5.009 -18.921 -16.791 1.00 32.16 120 PHE A N 1
ATOM 935 C CA . PHE A 1 120 ? -6.094 -19.893 -16.718 1.00 32.16 120 PHE A CA 1
ATOM 936 C C . PHE A 1 120 ? -6.285 -20.428 -18.140 1.00 32.16 120 PHE A C 1
ATOM 938 O O . PHE A 1 120 ? -7.230 -20.081 -18.838 1.00 32.16 120 PHE A O 1
ATOM 945 N N . LEU A 1 121 ? -5.325 -21.232 -18.609 1.00 34.56 121 LEU A N 1
ATOM 946 C CA . LEU A 1 121 ? -5.552 -22.101 -19.759 1.00 34.56 121 LEU A CA 1
ATOM 947 C C . LEU A 1 121 ? -6.293 -23.337 -19.247 1.00 34.56 121 LEU A C 1
ATOM 949 O O . LEU A 1 121 ? -5.715 -24.396 -19.012 1.00 34.56 121 LEU A O 1
ATOM 953 N N . GLY A 1 122 ? -7.603 -23.178 -19.059 1.00 35.44 122 GLY A N 1
ATOM 954 C CA . GLY A 1 122 ? -8.531 -24.290 -19.187 1.00 35.44 122 GLY A CA 1
ATOM 955 C C . GLY A 1 122 ? -8.482 -24.761 -20.637 1.00 35.44 122 GLY A C 1
ATOM 956 O O . GLY A 1 122 ? -9.164 -24.221 -21.497 1.00 35.44 122 GLY A O 1
ATOM 957 N N . GLY A 1 123 ? -7.600 -25.712 -20.916 1.00 30.09 123 GLY A N 1
ATOM 958 C CA . GLY A 1 123 ? -7.369 -26.236 -22.254 1.00 30.09 123 GLY A CA 1
ATOM 959 C C . GLY A 1 123 ? -6.399 -27.397 -22.171 1.00 30.09 123 GLY A C 1
ATOM 960 O O . GLY A 1 123 ? -5.197 -27.232 -22.354 1.00 30.09 123 GLY A O 1
ATOM 961 N N . GLY A 1 124 ? -6.920 -28.574 -21.832 1.00 41.53 124 GLY A N 1
ATOM 962 C CA . GLY A 1 124 ? -6.150 -29.801 -21.912 1.00 41.53 124 GLY A CA 1
ATOM 963 C C . GLY A 1 124 ? -5.663 -30.019 -23.340 1.00 41.53 124 GLY A C 1
ATOM 964 O O . GLY A 1 124 ? -6.465 -30.209 -24.246 1.00 41.53 124 GLY A O 1
ATOM 965 N N . VAL A 1 125 ? -4.349 -30.063 -23.521 1.00 35.53 125 VAL A N 1
ATOM 966 C CA . VAL A 1 125 ? -3.730 -30.792 -24.626 1.00 35.53 125 VAL A CA 1
ATOM 967 C C . VAL A 1 125 ? -2.667 -31.687 -24.009 1.00 35.53 125 VAL A C 1
ATOM 969 O O . VAL A 1 125 ? -1.555 -31.266 -23.698 1.00 35.53 125 VAL A O 1
ATOM 972 N N . ARG A 1 126 ? -3.038 -32.955 -23.802 1.00 37.88 126 ARG A N 1
ATOM 973 C CA . ARG A 1 126 ? -2.051 -34.034 -23.746 1.00 37.88 126 ARG A CA 1
ATOM 974 C C . ARG A 1 126 ? -1.444 -34.132 -25.140 1.00 37.88 126 ARG A C 1
ATOM 976 O O . ARG A 1 126 ? -2.167 -34.318 -26.111 1.00 37.88 126 ARG A O 1
ATOM 983 N N . GLY A 1 127 ? -0.127 -34.031 -25.216 1.00 31.00 127 GLY A N 1
ATOM 984 C CA . GLY A 1 127 ? 0.619 -34.186 -26.457 1.00 31.00 127 GLY A CA 1
ATOM 985 C C . GLY A 1 127 ? 2.092 -34.413 -26.167 1.00 31.00 127 GLY A C 1
ATOM 986 O O . GLY A 1 127 ? 2.926 -33.593 -26.522 1.00 31.00 127 GLY A O 1
ATOM 987 N N . ASN A 1 128 ? 2.407 -35.514 -25.483 1.00 35.41 128 ASN A N 1
ATOM 988 C CA . ASN A 1 128 ? 3.755 -36.065 -25.504 1.00 35.41 128 ASN A CA 1
ATOM 989 C C . ASN A 1 128 ? 3.953 -36.759 -26.858 1.00 35.41 128 ASN A C 1
ATOM 991 O O . ASN A 1 128 ? 3.323 -37.782 -27.115 1.00 35.41 128 ASN A O 1
ATOM 995 N N . ALA A 1 129 ? 4.810 -36.207 -27.710 1.00 37.69 129 ALA A N 1
ATOM 996 C CA . ALA A 1 129 ? 5.382 -36.927 -28.838 1.00 37.69 129 ALA A CA 1
ATOM 997 C C . ALA A 1 129 ? 6.763 -36.347 -29.159 1.00 37.69 129 ALA A C 1
ATOM 999 O O . ALA A 1 129 ? 6.916 -35.414 -29.945 1.00 37.69 129 ALA A O 1
ATOM 1000 N N . ASN A 1 130 ? 7.758 -36.899 -28.467 1.00 37.06 130 ASN A N 1
ATOM 1001 C CA . ASN A 1 130 ? 9.044 -37.323 -29.014 1.00 37.06 130 ASN A CA 1
ATOM 1002 C C . ASN A 1 130 ? 9.309 -36.865 -30.468 1.00 37.06 130 ASN A C 1
ATOM 1004 O O . ASN A 1 130 ? 8.820 -37.480 -31.416 1.00 37.06 130 ASN A O 1
ATOM 1008 N N . ARG A 1 131 ? 10.118 -35.817 -30.658 1.00 38.03 131 ARG A N 1
ATOM 1009 C CA . ARG A 1 131 ? 10.803 -35.580 -31.936 1.00 38.03 131 ARG A CA 1
ATOM 1010 C C . ARG A 1 131 ? 12.284 -35.841 -31.742 1.00 38.03 131 ARG A C 1
ATOM 1012 O O . ARG A 1 131 ? 13.053 -34.975 -31.339 1.00 38.03 131 ARG A O 1
ATOM 1019 N N . SER A 1 132 ? 12.635 -37.084 -32.037 1.00 39.06 132 SER A N 1
ATOM 1020 C CA . SER A 1 132 ? 13.979 -37.535 -32.349 1.00 39.06 132 SER A CA 1
ATOM 1021 C C . SER A 1 132 ? 14.603 -36.666 -33.441 1.00 39.06 132 SER A C 1
ATOM 1023 O O . SER A 1 132 ? 13.986 -36.369 -34.465 1.00 39.06 132 SER A O 1
ATOM 1025 N N . SER A 1 133 ? 15.859 -36.309 -33.210 1.00 39.72 133 SER A N 1
ATOM 1026 C CA . SER A 1 133 ? 16.791 -35.690 -34.142 1.00 39.72 133 SER A CA 1
ATOM 1027 C C . SER A 1 133 ? 16.872 -36.438 -35.476 1.00 39.72 133 SER A C 1
ATOM 1029 O O . SER A 1 133 ? 17.482 -37.502 -35.557 1.00 39.72 133 SER A O 1
ATOM 1031 N N . GLY A 1 134 ? 16.307 -35.847 -36.527 1.00 34.41 134 GLY A N 1
ATOM 1032 C CA . GLY A 1 134 ? 16.563 -36.198 -37.922 1.00 34.41 134 GLY A CA 1
ATOM 1033 C C . GLY A 1 134 ? 17.430 -35.124 -38.568 1.00 34.41 134 GLY A C 1
ATOM 1034 O O . GLY A 1 134 ? 16.929 -34.077 -38.968 1.00 34.41 134 GLY A O 1
ATOM 1035 N N . ARG A 1 135 ? 18.743 -35.367 -38.638 1.00 38.19 135 ARG A N 1
ATOM 1036 C CA . ARG A 1 135 ? 19.659 -34.608 -39.497 1.00 38.19 135 ARG A CA 1
ATOM 1037 C C . ARG A 1 135 ? 19.276 -34.891 -40.951 1.00 38.19 135 ARG A C 1
ATOM 1039 O O . ARG A 1 135 ? 19.430 -36.023 -41.393 1.00 38.19 135 ARG A O 1
ATOM 1046 N N . HIS A 1 136 ? 18.846 -33.876 -41.693 1.00 38.50 136 HIS A N 1
ATOM 1047 C CA . HIS A 1 136 ? 18.873 -33.910 -43.153 1.00 38.50 136 HIS A CA 1
ATOM 1048 C C . HIS A 1 136 ? 19.915 -32.914 -43.652 1.00 38.50 136 HIS A C 1
ATOM 1050 O O . HIS A 1 136 ? 19.723 -31.703 -43.660 1.00 38.50 136 HIS A O 1
ATOM 1056 N N . SER A 1 137 ? 21.059 -33.480 -44.013 1.00 40.19 137 SER A N 1
ATOM 1057 C CA . SER A 1 137 ? 22.080 -32.911 -44.879 1.00 40.19 137 SER A CA 1
ATOM 1058 C C . SER A 1 137 ? 21.514 -32.683 -46.284 1.00 40.19 137 SER A C 1
ATOM 1060 O O . SER A 1 137 ? 21.097 -33.646 -46.927 1.00 40.19 137 SER A O 1
ATOM 1062 N N . HIS A 1 138 ? 21.552 -31.443 -46.772 1.00 36.50 138 HIS A N 1
ATOM 1063 C CA . HIS A 1 138 ? 21.455 -31.126 -48.199 1.00 36.50 138 HIS A CA 1
ATOM 1064 C C . HIS A 1 138 ? 22.842 -30.692 -48.707 1.00 36.50 138 HIS A C 1
ATOM 1066 O O . HIS A 1 138 ? 23.459 -29.835 -48.070 1.00 36.50 138 HIS A O 1
ATOM 1072 N N . PRO A 1 139 ? 23.357 -31.271 -49.808 1.00 47.50 139 PRO A N 1
ATOM 1073 C CA . PRO A 1 139 ? 24.615 -30.850 -50.411 1.00 47.50 139 PRO A CA 1
ATOM 1074 C C . PRO A 1 139 ? 24.427 -29.669 -51.379 1.00 47.50 139 PRO A C 1
ATOM 1076 O O . PRO A 1 139 ? 23.381 -29.525 -52.010 1.00 47.50 139 PRO A O 1
ATOM 1079 N N . LEU A 1 140 ? 25.482 -28.854 -51.492 1.00 39.22 140 LEU A N 1
ATOM 1080 C CA . LEU A 1 140 ? 25.713 -27.886 -52.568 1.00 39.22 140 LEU A CA 1
ATOM 1081 C C . LEU A 1 140 ? 25.950 -28.587 -53.918 1.00 39.22 140 LEU A C 1
ATOM 1083 O O . LEU A 1 140 ? 26.676 -29.580 -53.948 1.00 39.22 140 LEU A O 1
ATOM 1087 N N . ALA A 1 141 ? 25.427 -27.994 -54.999 1.00 36.22 141 ALA A N 1
ATOM 1088 C CA . ALA A 1 141 ? 25.941 -27.926 -56.386 1.00 36.22 141 ALA A CA 1
ATOM 1089 C C . ALA A 1 141 ? 24.778 -27.430 -57.282 1.00 36.22 141 ALA A C 1
ATOM 1091 O O . ALA A 1 141 ? 23.646 -27.838 -57.039 1.00 36.22 141 ALA A O 1
ATOM 1092 N N . ALA A 1 142 ? 24.908 -26.587 -58.306 1.00 43.03 142 ALA A N 1
ATOM 1093 C CA . ALA A 1 142 ? 26.009 -25.909 -58.987 1.00 43.03 142 ALA A CA 1
ATOM 1094 C C . ALA A 1 142 ? 25.422 -24.661 -59.682 1.00 43.03 142 ALA A C 1
ATOM 1096 O O . ALA A 1 142 ? 24.187 -24.652 -59.902 1.00 43.03 142 ALA A O 1
#